Protein AF-A0A1G4AGD2-F1 (afdb_monomer_lite)

pLDDT: mean 79.77, std 14.33, range [40.94, 97.06]

Structure (mmCIF, N/CA/C/O backbone):
data_AF-A0A1G4AGD2-F1
#
_entry.id   AF-A0A1G4AGD2-F1
#
loop_
_atom_site.group_PDB
_atom_site.id
_atom_s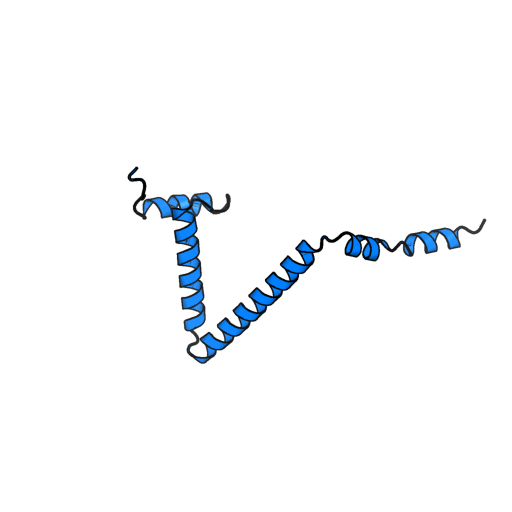ite.type_symbol
_atom_site.label_atom_id
_atom_site.label_alt_id
_atom_site.label_comp_id
_atom_site.label_asym_id
_atom_site.label_entity_id
_atom_site.label_seq_id
_atom_site.pdbx_PDB_ins_code
_atom_site.Cartn_x
_atom_site.Cartn_y
_atom_site.Cartn_z
_atom_site.occupancy
_atom_site.B_iso_or_equiv
_atom_site.auth_seq_id
_atom_site.auth_comp_id
_atom_site.auth_asym_id
_atom_site.auth_atom_id
_atom_site.pdbx_PDB_model_num
ATOM 1 N N . MET A 1 1 ? -9.030 -58.954 -17.353 1.00 47.12 1 MET A N 1
ATOM 2 C CA . MET A 1 1 ? -7.940 -57.959 -17.456 1.00 47.12 1 MET A CA 1
ATOM 3 C C . MET A 1 1 ? -8.337 -56.775 -16.572 1.00 47.12 1 MET A C 1
ATOM 5 O O . MET A 1 1 ? -9.238 -56.037 -16.942 1.00 47.12 1 MET A O 1
ATOM 9 N N . ASN A 1 2 ? -7.812 -56.694 -15.342 1.00 49.56 2 ASN A N 1
ATOM 10 C CA . ASN A 1 2 ? -8.263 -55.733 -14.320 1.00 49.56 2 ASN A CA 1
ATOM 11 C C . ASN A 1 2 ? -7.601 -54.362 -14.536 1.00 49.56 2 ASN A C 1
ATOM 13 O O . ASN A 1 2 ? -6.427 -54.198 -14.224 1.00 49.56 2 ASN A O 1
ATOM 17 N N . LEU A 1 3 ? -8.360 -53.391 -15.057 1.00 59.91 3 LEU A N 1
ATOM 18 C CA . LEU A 1 3 ? -7.917 -52.015 -15.369 1.00 59.91 3 LEU A CA 1
ATOM 19 C C . LEU A 1 3 ? -8.104 -51.017 -14.207 1.00 59.91 3 LEU A C 1
ATOM 21 O O . LEU A 1 3 ? -7.814 -49.835 -14.335 1.00 59.91 3 LEU A O 1
ATOM 25 N N . ILE A 1 4 ? -8.604 -51.485 -13.066 1.00 63.19 4 ILE A N 1
ATOM 26 C CA . ILE A 1 4 ? -8.881 -50.664 -11.881 1.00 63.19 4 ILE A CA 1
ATOM 27 C C . ILE A 1 4 ? -7.602 -50.147 -11.177 1.00 63.19 4 ILE A C 1
ATOM 29 O O . ILE A 1 4 ? -7.599 -48.985 -10.766 1.00 63.19 4 ILE A O 1
ATOM 33 N N . PRO A 1 5 ? -6.494 -50.914 -11.044 1.00 60.88 5 PRO A N 1
ATOM 34 C CA . PRO A 1 5 ? -5.339 -50.436 -10.281 1.00 60.88 5 PRO A CA 1
ATOM 35 C C . PRO A 1 5 ? -4.567 -49.304 -10.978 1.00 60.88 5 PRO A C 1
ATOM 37 O O . PRO A 1 5 ? -3.942 -48.497 -10.297 1.00 60.88 5 PRO A O 1
ATOM 40 N N . SER A 1 6 ? -4.630 -49.182 -12.309 1.00 57.69 6 SER A N 1
ATOM 41 C CA . SER A 1 6 ? -3.922 -48.125 -13.048 1.00 57.69 6 SER A CA 1
ATOM 42 C C . SER A 1 6 ? -4.582 -46.746 -12.928 1.00 57.69 6 SER A C 1
ATOM 44 O O . SER A 1 6 ? -3.880 -45.738 -12.955 1.00 57.69 6 SER A O 1
ATOM 46 N N . LEU A 1 7 ? -5.904 -46.676 -12.733 1.00 56.78 7 LEU A N 1
ATOM 47 C CA . LEU A 1 7 ? -6.625 -45.405 -12.568 1.00 56.78 7 LEU A CA 1
ATOM 48 C C . LEU A 1 7 ? -6.362 -44.751 -11.201 1.00 56.78 7 LEU A C 1
ATOM 50 O O . LEU A 1 7 ? -6.292 -43.527 -11.103 1.00 56.78 7 LEU A O 1
ATOM 54 N N . LEU A 1 8 ? -6.155 -45.557 -10.155 1.00 56.94 8 LEU A N 1
ATOM 55 C CA . LEU A 1 8 ? -5.853 -45.061 -8.807 1.00 56.94 8 LEU A CA 1
ATOM 56 C C . LEU A 1 8 ? -4.430 -44.487 -8.694 1.00 56.94 8 LEU A C 1
ATOM 58 O O . LEU A 1 8 ? -4.212 -43.532 -7.952 1.00 56.94 8 LEU A O 1
ATOM 62 N N . VAL A 1 9 ? -3.474 -45.012 -9.468 1.00 59.75 9 VAL A N 1
ATOM 63 C CA . VAL A 1 9 ? -2.079 -44.532 -9.480 1.00 59.75 9 VAL A CA 1
ATOM 64 C C . VAL A 1 9 ? -1.947 -43.164 -10.165 1.00 59.75 9 VAL A C 1
ATOM 66 O O . VAL A 1 9 ? -1.157 -42.337 -9.720 1.00 59.75 9 VAL A O 1
ATOM 69 N N . VAL A 1 10 ? -2.762 -42.876 -11.186 1.00 57.97 10 VAL A N 1
ATOM 70 C CA . VAL A 1 10 ? -2.782 -41.562 -11.864 1.00 57.97 10 VAL A CA 1
ATOM 71 C C . VAL A 1 10 ? -3.418 -40.474 -10.985 1.00 57.97 10 VAL A C 1
ATOM 73 O O . VAL A 1 10 ? -2.959 -39.334 -10.987 1.00 57.97 10 VAL A O 1
ATOM 76 N N . ALA A 1 11 ? -4.424 -40.815 -10.172 1.00 55.12 11 ALA A N 1
ATOM 77 C CA . ALA A 1 11 ? -5.028 -39.880 -9.214 1.00 55.12 11 ALA A CA 1
ATOM 78 C C . ALA A 1 11 ? -4.100 -39.536 -8.029 1.00 55.12 11 ALA A C 1
ATOM 80 O O . ALA A 1 11 ? -4.248 -38.482 -7.413 1.00 55.12 11 ALA A O 1
ATOM 81 N N . ALA A 1 12 ? -3.122 -40.399 -7.730 1.00 56.09 12 ALA A N 1
ATOM 82 C CA . ALA A 1 12 ? -2.118 -40.194 -6.685 1.00 56.09 12 ALA A CA 1
ATOM 83 C C . ALA A 1 12 ? -0.893 -39.383 -7.155 1.00 56.09 12 ALA A C 1
ATOM 85 O O . ALA A 1 12 ? 0.092 -39.276 -6.421 1.00 56.09 12 ALA A O 1
ATOM 86 N N . GLN A 1 13 ? -0.924 -38.806 -8.363 1.00 57.09 13 GLN A N 1
ATOM 87 C CA . GLN A 1 13 ? 0.171 -37.986 -8.862 1.00 57.09 13 GLN A CA 1
ATOM 88 C C . GLN A 1 13 ? 0.259 -36.692 -8.041 1.00 57.09 13 GLN A C 1
ATOM 90 O O . GLN A 1 13 ? -0.562 -35.782 -8.144 1.00 57.09 13 GLN A O 1
ATOM 95 N N . SER A 1 14 ? 1.293 -36.638 -7.206 1.00 58.44 14 SER A N 1
ATOM 96 C CA . SER A 1 14 ? 1.690 -35.614 -6.234 1.00 58.44 14 SER A CA 1
ATOM 97 C C . SER A 1 14 ? 2.017 -34.236 -6.826 1.00 58.44 14 SER A C 1
ATOM 99 O O . SER A 1 14 ? 2.844 -33.508 -6.278 1.00 58.44 14 SER A O 1
ATOM 101 N N . GLY A 1 15 ? 1.361 -33.835 -7.916 1.00 62.38 15 GLY A N 1
ATOM 102 C CA . GLY A 1 15 ? 1.692 -32.644 -8.695 1.00 62.38 15 GLY A CA 1
ATOM 103 C C . GLY A 1 15 ? 1.738 -31.352 -7.877 1.00 62.38 15 GLY A C 1
ATOM 104 O O . GLY A 1 15 ? 2.495 -30.452 -8.215 1.00 62.38 15 GLY A O 1
ATOM 105 N N . TRP A 1 16 ? 1.000 -31.264 -6.768 1.00 63.41 16 TRP A N 1
ATOM 106 C CA . TRP A 1 16 ? 1.036 -30.117 -5.853 1.00 63.41 16 TRP A CA 1
ATOM 107 C C . TRP A 1 16 ? 2.339 -30.008 -5.039 1.00 63.41 16 TRP A C 1
ATOM 109 O O . TRP A 1 16 ? 2.871 -28.910 -4.879 1.00 63.41 16 TRP A O 1
ATOM 119 N N . ALA A 1 17 ? 2.895 -31.127 -4.568 1.00 75.12 17 ALA A N 1
ATOM 120 C CA . ALA A 1 17 ? 4.114 -31.141 -3.760 1.00 75.12 17 ALA A CA 1
ATOM 121 C C . ALA A 1 17 ? 5.339 -30.746 -4.597 1.00 75.12 17 ALA A C 1
ATOM 123 O O . ALA A 1 17 ? 6.183 -29.965 -4.149 1.00 75.12 17 ALA A O 1
ATOM 124 N N . ASP A 1 18 ? 5.393 -31.214 -5.844 1.00 76.25 18 ASP A N 1
ATOM 125 C CA . ASP A 1 18 ? 6.457 -30.864 -6.785 1.00 76.25 18 ASP A CA 1
ATOM 126 C C . ASP A 1 18 ? 6.361 -29.396 -7.231 1.00 76.25 18 ASP A C 1
ATOM 128 O O . ASP A 1 18 ? 7.380 -28.718 -7.361 1.00 76.25 18 ASP A O 1
ATOM 132 N N . LYS A 1 19 ? 5.140 -28.857 -7.365 1.00 74.19 19 LYS A N 1
ATOM 133 C CA . LYS A 1 19 ? 4.898 -27.433 -7.664 1.00 74.19 19 LYS A CA 1
ATOM 134 C C . LYS A 1 19 ? 5.366 -26.509 -6.540 1.00 74.19 19 LYS A C 1
ATOM 136 O O . LYS A 1 19 ? 5.964 -25.478 -6.830 1.00 74.19 19 LYS A O 1
ATOM 141 N N . ILE A 1 20 ? 5.142 -26.871 -5.274 1.00 76.44 20 ILE A N 1
ATOM 142 C CA . ILE A 1 20 ? 5.574 -26.062 -4.119 1.00 76.44 20 ILE A CA 1
ATOM 143 C C . ILE A 1 20 ? 7.106 -26.050 -3.997 1.00 76.44 20 ILE A C 1
ATOM 145 O O . ILE A 1 20 ? 7.692 -25.020 -3.662 1.00 76.44 20 ILE A O 1
ATOM 149 N N . ARG A 1 21 ? 7.774 -27.163 -4.326 1.00 75.75 21 ARG A N 1
ATOM 150 C CA . ARG A 1 21 ? 9.245 -27.264 -4.319 1.00 75.75 21 ARG A CA 1
ATOM 151 C C . ARG A 1 21 ? 9.921 -26.440 -5.414 1.00 75.75 21 ARG A C 1
ATOM 153 O O . ARG A 1 21 ? 11.054 -26.009 -5.226 1.00 75.75 21 ARG A O 1
ATOM 160 N N . GLN A 1 22 ? 9.237 -26.209 -6.533 1.00 85.31 22 GLN A N 1
ATOM 161 C CA . GLN A 1 22 ? 9.740 -25.384 -7.636 1.00 85.31 22 GLN A CA 1
ATOM 162 C C . GLN A 1 22 ? 9.649 -23.878 -7.355 1.00 85.31 22 GLN A C 1
ATOM 164 O O . GLN A 1 22 ? 10.198 -23.083 -8.118 1.00 85.31 22 GLN A O 1
ATOM 169 N N . VAL A 1 23 ? 8.976 -23.464 -6.276 1.00 82.44 23 VAL A N 1
ATOM 170 C CA . VAL A 1 23 ? 8.844 -22.048 -5.934 1.00 82.44 23 VAL A CA 1
ATOM 171 C C . VAL A 1 23 ? 10.207 -21.503 -5.488 1.00 82.44 23 VAL A C 1
ATOM 173 O O . VAL A 1 23 ? 10.759 -21.967 -4.485 1.00 82.44 23 VAL A O 1
ATOM 176 N N . PRO A 1 24 ? 10.767 -20.498 -6.185 1.00 87.12 24 PRO A N 1
ATOM 177 C CA . PRO A 1 24 ? 12.048 -19.923 -5.805 1.00 87.12 24 PRO A CA 1
ATOM 178 C C . PRO A 1 24 ? 11.947 -19.271 -4.421 1.00 87.12 24 PRO A C 1
ATOM 180 O O . PRO A 1 24 ? 10.935 -18.657 -4.082 1.00 87.12 24 PRO A O 1
ATOM 183 N N . LYS A 1 25 ? 13.025 -19.335 -3.628 1.00 87.75 25 LYS A N 1
ATOM 184 C CA . LYS A 1 25 ? 13.087 -18.726 -2.281 1.00 87.75 25 LYS A CA 1
ATOM 185 C C . LYS A 1 25 ? 12.688 -17.243 -2.280 1.00 87.75 25 LYS A C 1
ATOM 187 O O . LYS A 1 25 ? 12.064 -16.778 -1.332 1.00 87.75 25 LYS A O 1
ATOM 192 N N . GLN A 1 26 ? 12.974 -16.528 -3.370 1.00 89.06 26 GLN A N 1
ATOM 193 C CA . GLN A 1 26 ? 12.578 -15.131 -3.552 1.00 89.06 26 GLN A CA 1
ATOM 194 C C . GLN A 1 26 ? 11.059 -14.921 -3.463 1.00 89.06 26 GLN A C 1
ATOM 196 O O . GLN A 1 26 ? 10.612 -13.931 -2.891 1.00 89.06 26 GLN A O 1
ATOM 201 N N . ALA A 1 27 ? 10.253 -15.847 -3.988 1.00 88.44 27 ALA A N 1
ATOM 202 C CA . ALA A 1 27 ? 8.800 -15.730 -3.923 1.00 88.44 27 ALA A CA 1
ATOM 203 C C . ALA A 1 27 ? 8.298 -15.824 -2.474 1.00 88.44 27 ALA A C 1
ATOM 205 O O . ALA A 1 27 ? 7.439 -15.042 -2.080 1.00 88.44 27 ALA A O 1
ATOM 206 N N . TRP A 1 28 ? 8.890 -16.695 -1.652 1.00 90.94 28 TRP A N 1
ATOM 207 C CA . TRP A 1 28 ? 8.570 -16.789 -0.223 1.00 90.94 28 TRP A CA 1
ATOM 208 C C . TRP A 1 28 ? 8.894 -15.503 0.539 1.00 90.94 28 TRP A C 1
ATOM 210 O O . TRP A 1 28 ? 8.100 -15.065 1.369 1.00 90.94 28 TRP A O 1
ATOM 220 N N . ILE A 1 29 ? 10.022 -14.867 0.216 1.00 93.56 29 ILE A N 1
ATOM 221 C CA . ILE A 1 29 ? 10.404 -13.571 0.792 1.00 93.56 29 ILE A CA 1
ATOM 222 C C . ILE A 1 29 ? 9.399 -12.490 0.384 1.00 93.56 29 ILE A C 1
ATOM 224 O O . ILE A 1 29 ? 8.910 -11.760 1.244 1.00 93.56 29 ILE A O 1
ATOM 228 N N . ASN A 1 30 ? 9.042 -12.414 -0.902 1.00 92.00 30 ASN A N 1
ATOM 229 C CA . ASN A 1 30 ? 8.073 -11.436 -1.399 1.00 92.00 30 ASN A CA 1
ATOM 230 C C . ASN A 1 30 ? 6.690 -11.625 -0.748 1.00 92.00 30 ASN A C 1
ATOM 232 O O . ASN A 1 30 ? 6.055 -10.642 -0.374 1.00 92.00 30 ASN A O 1
ATOM 236 N N . ILE A 1 31 ? 6.245 -12.874 -0.566 1.00 93.44 31 ILE A N 1
ATOM 237 C CA . ILE A 1 31 ? 4.991 -13.197 0.131 1.00 93.44 31 ILE A CA 1
ATOM 238 C C . ILE A 1 31 ? 5.064 -12.745 1.593 1.00 93.44 31 ILE A C 1
ATOM 240 O O . ILE A 1 31 ? 4.159 -12.058 2.064 1.00 93.44 31 ILE A O 1
ATOM 244 N N . GLY A 1 32 ? 6.145 -13.079 2.303 1.00 94.44 32 GLY A N 1
ATOM 245 C CA . GLY A 1 32 ? 6.344 -12.646 3.687 1.00 94.44 32 GLY A CA 1
ATOM 246 C C . GLY A 1 32 ? 6.324 -11.122 3.822 1.00 94.44 32 GLY A C 1
ATOM 247 O O . GLY A 1 32 ? 5.617 -10.584 4.673 1.00 94.44 32 GLY A O 1
ATOM 248 N N . LEU A 1 33 ? 7.028 -10.419 2.932 1.00 95.38 33 LEU A N 1
ATOM 249 C CA . LEU A 1 33 ? 7.053 -8.958 2.896 1.00 95.38 33 LEU A CA 1
ATOM 250 C C . LEU A 1 33 ? 5.658 -8.374 2.643 1.00 95.38 33 LEU A C 1
ATOM 252 O O . LEU A 1 33 ? 5.251 -7.438 3.329 1.00 95.38 33 LEU A O 1
ATOM 256 N N . PHE A 1 34 ? 4.903 -8.948 1.707 1.00 95.75 34 PHE A N 1
ATOM 257 C CA . PHE A 1 34 ? 3.544 -8.512 1.401 1.00 95.75 34 PHE A CA 1
ATOM 258 C C . PHE A 1 34 ? 2.615 -8.635 2.617 1.00 95.75 34 PHE A C 1
ATOM 260 O O . PHE A 1 34 ? 1.884 -7.697 2.938 1.00 95.75 34 PHE A O 1
ATOM 267 N N . VAL A 1 35 ? 2.696 -9.749 3.352 1.00 96.12 35 VAL A N 1
ATOM 268 C CA . VAL A 1 35 ? 1.926 -9.943 4.591 1.00 96.12 35 VAL A CA 1
ATOM 269 C C . VAL A 1 35 ? 2.314 -8.907 5.647 1.00 96.12 35 VAL A C 1
ATOM 271 O O . VAL A 1 35 ? 1.434 -8.305 6.262 1.00 96.12 35 VAL A O 1
ATOM 274 N N . VAL A 1 36 ? 3.612 -8.650 5.838 1.00 97.06 36 VAL A N 1
ATOM 275 C CA . VAL A 1 36 ? 4.095 -7.644 6.798 1.00 97.06 36 VAL A CA 1
ATOM 276 C C . VAL A 1 36 ? 3.549 -6.255 6.467 1.00 97.06 36 VAL A C 1
ATOM 278 O O . VAL A 1 36 ? 3.038 -5.575 7.359 1.00 97.06 36 VAL A O 1
ATOM 281 N N . VAL A 1 37 ? 3.588 -5.854 5.194 1.00 96.25 37 VAL A N 1
ATOM 282 C CA . VAL A 1 37 ? 3.037 -4.568 4.743 1.00 96.25 37 VAL A CA 1
ATOM 283 C C . VAL A 1 37 ? 1.546 -4.473 5.070 1.00 96.25 37 VAL A C 1
ATOM 285 O O . VAL A 1 37 ? 1.132 -3.493 5.686 1.00 96.25 37 VAL A O 1
ATOM 288 N N . ILE A 1 38 ? 0.750 -5.503 4.759 1.00 96.06 38 ILE A N 1
ATOM 289 C CA . ILE A 1 38 ? -0.690 -5.523 5.075 1.00 96.06 38 ILE A CA 1
ATOM 290 C C . ILE A 1 38 ? -0.930 -5.355 6.577 1.00 96.06 38 ILE A C 1
ATOM 292 O O . ILE A 1 38 ? -1.767 -4.548 6.989 1.00 96.06 38 ILE A O 1
ATOM 296 N N . VAL A 1 39 ? -0.202 -6.102 7.409 1.00 97.00 39 VAL A N 1
ATOM 297 C CA . VAL A 1 39 ? -0.357 -6.043 8.868 1.00 97.00 39 VAL A CA 1
ATOM 298 C C . VAL A 1 39 ? -0.054 -4.638 9.390 1.00 97.00 39 VAL A C 1
ATOM 300 O O . VAL A 1 39 ? -0.821 -4.109 10.200 1.00 97.00 39 VAL A O 1
ATOM 303 N N . ILE A 1 40 ? 1.021 -4.010 8.904 1.00 96.31 40 ILE A N 1
ATOM 304 C CA . ILE A 1 40 ? 1.379 -2.635 9.267 1.00 96.31 40 ILE A C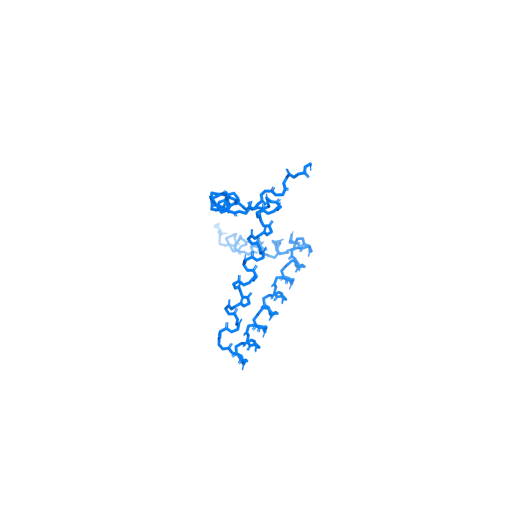A 1
ATOM 305 C C . ILE A 1 40 ? 0.279 -1.668 8.823 1.00 96.31 40 ILE A C 1
ATOM 307 O O . ILE A 1 40 ? -0.200 -0.887 9.644 1.00 96.31 40 ILE A O 1
ATOM 311 N N . THR A 1 41 ? -0.186 -1.755 7.574 1.00 92.81 41 THR A N 1
ATOM 312 C CA . THR A 1 41 ? -1.260 -0.900 7.051 1.00 92.81 41 THR A CA 1
ATOM 313 C C . THR A 1 41 ? -2.527 -1.001 7.898 1.00 92.81 41 THR A C 1
ATOM 315 O O . THR A 1 41 ? -3.070 0.025 8.309 1.00 92.81 41 THR A O 1
ATOM 318 N N . LEU A 1 42 ? -2.981 -2.213 8.231 1.00 94.69 42 LEU A N 1
ATOM 319 C CA . LEU A 1 42 ? -4.176 -2.416 9.056 1.00 94.69 42 LEU A CA 1
ATOM 320 C C . LEU A 1 42 ? -3.993 -1.886 10.483 1.00 94.69 42 LEU A C 1
ATOM 322 O O . LEU A 1 42 ? -4.925 -1.314 11.056 1.00 94.69 42 LEU A O 1
ATOM 326 N N . ARG A 1 43 ? -2.801 -2.054 11.067 1.00 95.12 43 ARG A N 1
ATOM 327 C CA . ARG A 1 43 ? -2.490 -1.536 12.404 1.00 95.12 43 ARG A CA 1
ATOM 328 C C . ARG A 1 43 ? -2.508 -0.011 12.420 1.00 95.12 43 ARG A C 1
ATOM 330 O O . ARG A 1 43 ? -3.151 0.567 13.295 1.00 95.12 43 ARG A O 1
ATOM 337 N N . THR A 1 44 ? -1.865 0.619 11.442 1.00 91.94 44 THR A N 1
ATOM 338 C CA . THR A 1 44 ? -1.845 2.075 11.267 1.00 91.94 44 THR A CA 1
ATOM 339 C C . THR A 1 44 ? -3.257 2.604 11.041 1.00 91.94 44 THR A C 1
ATOM 341 O O . THR A 1 44 ? -3.688 3.504 11.752 1.00 91.94 44 THR A O 1
ATOM 344 N N . TRP A 1 45 ? -4.041 1.975 10.163 1.00 92.62 45 TRP A N 1
ATOM 345 C CA . TRP A 1 45 ? -5.436 2.349 9.926 1.00 92.62 45 TRP A CA 1
ATOM 346 C C . TRP A 1 45 ? -6.277 2.337 11.208 1.00 92.62 45 TRP A C 1
ATOM 348 O O . TRP A 1 45 ? -6.985 3.298 11.510 1.00 92.62 45 TRP A O 1
ATOM 358 N N . ARG A 1 46 ? -6.183 1.255 11.993 1.00 93.00 46 ARG A N 1
ATOM 359 C CA . ARG A 1 46 ? -6.886 1.143 13.278 1.00 93.00 46 ARG A CA 1
ATOM 360 C C . ARG A 1 46 ? -6.408 2.192 14.279 1.00 93.00 46 ARG A C 1
ATOM 362 O O . ARG A 1 46 ? -7.233 2.721 15.014 1.00 93.00 46 ARG A O 1
ATOM 369 N N . ALA A 1 47 ? -5.111 2.490 14.317 1.00 91.75 47 ALA A N 1
ATOM 370 C CA . ALA A 1 47 ? -4.561 3.521 15.191 1.00 91.75 47 ALA A CA 1
ATOM 371 C C . ALA A 1 47 ? -5.073 4.920 14.815 1.00 91.75 47 ALA A C 1
ATOM 373 O O . ALA A 1 47 ? -5.523 5.648 15.694 1.00 91.75 47 ALA A O 1
ATOM 374 N N . LEU A 1 48 ? -5.095 5.263 13.523 1.00 89.94 48 LEU A N 1
ATOM 375 C CA . LEU A 1 48 ? -5.603 6.552 13.049 1.00 89.94 48 LEU A CA 1
ATOM 376 C C . LEU A 1 48 ? -7.100 6.706 13.340 1.00 89.94 48 LEU A C 1
ATOM 378 O O . LEU A 1 48 ? -7.509 7.753 13.836 1.00 89.94 48 LEU A O 1
ATOM 382 N N . LYS A 1 49 ? -7.901 5.648 13.136 1.00 91.44 49 LYS A N 1
ATOM 383 C CA . LYS A 1 49 ? -9.338 5.665 13.461 1.00 91.44 49 LYS A CA 1
ATOM 384 C C . LYS A 1 49 ? -9.639 5.923 14.937 1.00 91.44 49 LYS A C 1
ATOM 386 O O . LYS A 1 49 ? -10.673 6.505 15.231 1.00 91.44 49 LYS A O 1
ATOM 391 N N . LYS A 1 50 ? -8.763 5.505 15.858 1.00 91.25 50 LYS A N 1
ATOM 392 C CA . LYS A 1 50 ? -8.938 5.784 17.295 1.00 91.25 50 LYS A CA 1
ATOM 393 C C . LYS A 1 50 ? -8.788 7.266 17.633 1.00 91.25 50 LYS A C 1
ATOM 395 O O . LYS A 1 50 ? -9.326 7.699 18.642 1.00 91.25 50 LYS A O 1
ATOM 400 N N . ILE A 1 51 ? -8.028 8.006 16.827 1.00 88.75 51 ILE A N 1
ATOM 401 C CA . ILE A 1 51 ? -7.766 9.432 17.039 1.00 88.75 51 ILE A CA 1
ATOM 402 C C . ILE A 1 51 ? -8.856 10.261 16.354 1.00 88.75 51 ILE A C 1
ATOM 404 O O . ILE A 1 51 ? -9.3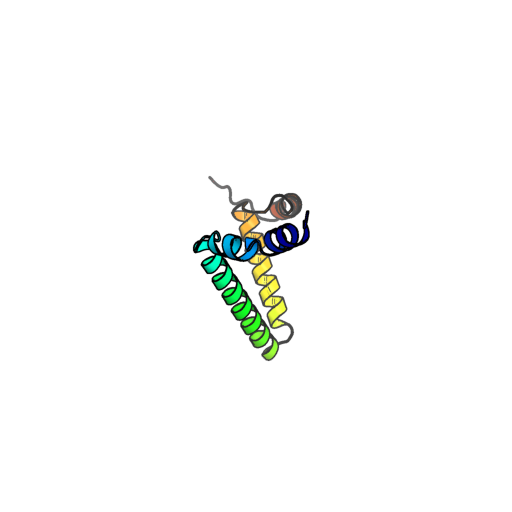91 11.189 16.950 1.00 88.75 51 ILE A O 1
ATOM 408 N N . ASN A 1 52 ? -9.183 9.929 15.103 1.00 89.31 52 ASN A N 1
ATOM 409 C CA . ASN A 1 52 ? -10.239 10.579 14.337 1.00 89.31 52 ASN A CA 1
ATOM 410 C C . ASN A 1 52 ? -10.696 9.655 13.199 1.00 89.31 52 ASN A C 1
ATOM 412 O O . ASN A 1 52 ? -9.872 9.089 12.477 1.00 89.31 52 ASN A O 1
ATOM 416 N N . GLU A 1 53 ? -12.005 9.548 12.982 1.00 88.75 53 GLU A N 1
ATOM 417 C CA . GLU A 1 53 ? -12.570 8.779 11.871 1.00 88.75 53 GLU A CA 1
ATOM 418 C C . GLU A 1 53 ? -12.098 9.288 10.501 1.00 88.75 53 GLU A C 1
ATOM 420 O O . GLU A 1 53 ? -11.960 8.485 9.577 1.00 88.75 53 GLU A O 1
ATOM 425 N N . LEU A 1 54 ? -11.782 10.586 10.387 1.00 92.50 54 LEU A N 1
ATOM 426 C CA . LEU A 1 54 ? -11.289 11.218 9.157 1.00 92.50 54 LEU A CA 1
ATOM 427 C C . LEU A 1 54 ? -9.783 11.038 8.917 1.00 92.50 54 LEU A C 1
ATOM 429 O O . LEU A 1 54 ? -9.341 11.049 7.768 1.00 92.50 54 LEU A O 1
ATOM 433 N N . ALA A 1 55 ? -8.985 10.835 9.971 1.00 90.44 55 ALA A N 1
ATOM 434 C CA . ALA A 1 55 ? -7.530 10.714 9.864 1.00 90.44 55 ALA A CA 1
ATOM 435 C C . ALA A 1 55 ? -7.040 9.662 8.845 1.00 90.44 55 ALA A C 1
ATOM 437 O O . ALA A 1 55 ? -6.153 9.995 8.056 1.00 90.44 55 ALA A O 1
ATOM 438 N N . PRO A 1 56 ? -7.573 8.419 8.792 1.00 90.56 56 PRO A N 1
ATOM 439 C CA . PRO A 1 56 ? -7.099 7.436 7.815 1.00 90.56 56 PRO A CA 1
ATOM 440 C C . PRO A 1 56 ? -7.384 7.862 6.372 1.00 90.56 56 PRO A C 1
ATOM 442 O O . PRO A 1 56 ? -6.562 7.609 5.498 1.00 90.56 56 PRO A O 1
ATOM 445 N N . TYR A 1 57 ? -8.501 8.548 6.113 1.00 91.75 57 TYR A N 1
ATOM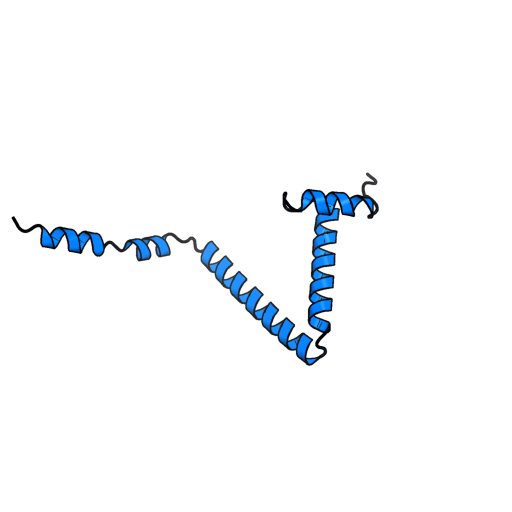 446 C CA . TYR A 1 57 ? -8.833 9.023 4.770 1.00 91.75 57 TYR A CA 1
ATOM 447 C C . TYR A 1 57 ? -7.873 10.117 4.312 1.00 91.75 57 TYR A C 1
ATOM 449 O O . TYR A 1 57 ? -7.401 10.074 3.180 1.00 91.75 57 TYR A O 1
ATOM 457 N N . ILE A 1 58 ? -7.525 11.048 5.206 1.00 91.44 58 ILE A N 1
ATOM 458 C CA . ILE A 1 58 ? -6.534 12.095 4.922 1.00 91.44 58 ILE A CA 1
ATOM 459 C C . ILE A 1 58 ? -5.167 11.467 4.631 1.00 91.44 58 ILE A C 1
ATOM 461 O O . ILE A 1 58 ? -4.506 11.866 3.677 1.00 91.44 58 ILE A O 1
ATOM 465 N N . ALA A 1 59 ? -4.763 10.457 5.405 1.00 90.69 59 ALA A N 1
ATOM 466 C CA . ALA A 1 59 ? -3.503 9.749 5.187 1.00 90.69 59 ALA A CA 1
ATOM 467 C C . ALA A 1 59 ? -3.465 9.001 3.842 1.00 90.69 59 ALA A C 1
ATOM 469 O O . ALA A 1 59 ? -2.450 9.020 3.152 1.00 90.69 59 ALA A O 1
ATOM 470 N N . VAL A 1 60 ? -4.565 8.360 3.436 1.00 93.00 60 VAL A N 1
ATOM 471 C CA . VAL A 1 60 ? -4.654 7.716 2.115 1.00 93.00 60 VAL A CA 1
ATOM 472 C C . VAL A 1 60 ? -4.637 8.753 1.000 1.00 93.00 60 VAL A C 1
ATOM 474 O O . VAL A 1 60 ? -3.915 8.577 0.023 1.00 93.00 60 VAL A O 1
ATOM 477 N N . ALA A 1 61 ? -5.406 9.834 1.141 1.00 92.81 61 ALA A N 1
ATOM 478 C CA . ALA A 1 61 ? -5.477 10.893 0.143 1.00 92.81 61 ALA A CA 1
ATOM 479 C C . ALA A 1 61 ? -4.109 11.555 -0.068 1.00 92.81 61 ALA A C 1
ATOM 481 O O . ALA A 1 61 ? -3.690 11.742 -1.209 1.00 92.81 61 ALA A O 1
ATOM 482 N N . SER A 1 62 ? -3.376 11.843 1.012 1.00 92.69 62 SER A N 1
ATOM 483 C CA . SER A 1 62 ? -2.026 12.400 0.919 1.00 92.69 62 SER A CA 1
ATOM 484 C C . SER A 1 62 ? -1.042 11.414 0.292 1.00 92.69 62 SER A C 1
ATOM 486 O O . SER A 1 62 ? -0.253 11.802 -0.567 1.00 92.69 62 SER A O 1
ATOM 488 N N . MET A 1 63 ? -1.120 10.127 0.639 1.00 92.44 63 MET A N 1
ATOM 489 C CA . MET A 1 63 ? -0.260 9.098 0.054 1.00 92.44 63 MET A CA 1
ATOM 490 C C . MET A 1 63 ? -0.522 8.918 -1.448 1.00 92.44 63 MET A C 1
ATOM 492 O O . MET A 1 63 ? 0.426 8.854 -2.229 1.00 92.44 63 MET A O 1
ATOM 496 N N . LEU A 1 64 ? -1.791 8.908 -1.868 1.00 91.19 64 LEU A N 1
ATOM 497 C CA . LEU A 1 64 ? -2.170 8.882 -3.282 1.00 91.19 64 LEU A CA 1
ATOM 498 C C . LEU A 1 64 ? -1.686 10.132 -4.019 1.00 91.19 64 LEU A C 1
ATOM 500 O O . LEU A 1 64 ? -1.145 10.001 -5.111 1.00 91.19 64 LEU A O 1
ATOM 504 N N . ALA A 1 65 ? -1.815 11.318 -3.419 1.00 89.75 65 ALA A N 1
ATOM 505 C CA . ALA 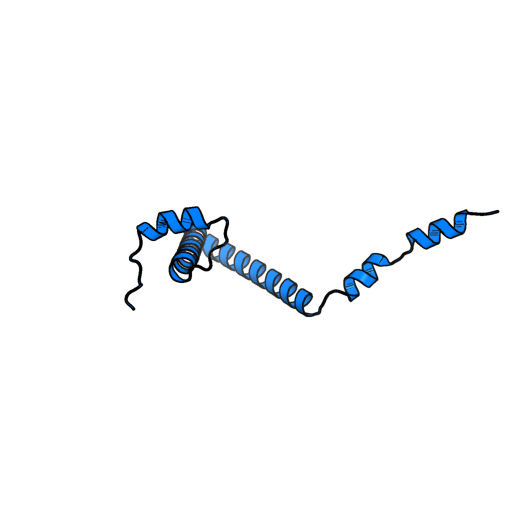A 1 65 ? -1.312 12.556 -4.010 1.00 89.75 65 ALA A CA 1
ATOM 506 C C . ALA A 1 65 ? 0.211 12.508 -4.218 1.00 89.75 65 ALA A C 1
ATOM 508 O O . ALA A 1 65 ? 0.692 12.880 -5.284 1.00 89.75 65 ALA A O 1
ATOM 509 N N . ILE A 1 66 ? 0.970 11.990 -3.247 1.00 90.88 66 ILE A N 1
ATOM 510 C CA . ILE A 1 66 ? 2.426 11.827 -3.367 1.00 90.88 66 ILE A CA 1
ATOM 511 C C . ILE A 1 66 ? 2.779 10.837 -4.482 1.00 90.88 66 ILE A C 1
ATOM 513 O O . ILE A 1 66 ? 3.638 11.140 -5.306 1.00 90.88 66 ILE A O 1
ATOM 517 N N . ILE A 1 67 ? 2.120 9.676 -4.537 1.00 89.12 67 ILE A N 1
ATOM 518 C CA . ILE A 1 67 ? 2.346 8.673 -5.593 1.00 89.12 67 ILE A CA 1
ATOM 519 C C . ILE A 1 67 ? 2.022 9.262 -6.968 1.00 89.12 67 ILE A C 1
ATOM 521 O O . ILE A 1 67 ? 2.764 9.062 -7.925 1.00 89.12 67 ILE A O 1
ATOM 525 N N . PHE A 1 68 ? 0.934 10.018 -7.057 1.00 84.50 68 PHE A N 1
ATOM 526 C CA . PHE A 1 68 ? 0.505 10.652 -8.291 1.00 84.50 68 PHE A CA 1
ATOM 527 C C . PHE A 1 68 ? 1.499 11.719 -8.765 1.00 84.50 68 PHE A C 1
ATOM 529 O O . PHE A 1 68 ? 1.903 11.718 -9.925 1.00 84.50 68 PHE A O 1
ATOM 536 N N . LEU A 1 69 ? 1.968 12.580 -7.857 1.00 85.88 69 LEU A N 1
ATOM 537 C CA . LEU A 1 69 ? 3.034 13.538 -8.152 1.00 85.88 69 LEU A CA 1
ATOM 538 C C . LEU A 1 69 ? 4.319 12.819 -8.571 1.00 85.88 69 LEU A C 1
ATOM 540 O O . LEU A 1 69 ? 4.944 13.208 -9.553 1.00 85.88 69 LEU A O 1
ATOM 544 N N . TYR A 1 70 ? 4.685 11.739 -7.879 1.00 87.06 70 TYR A N 1
ATOM 545 C CA . TYR A 1 70 ? 5.834 10.917 -8.242 1.00 87.06 70 TYR A CA 1
ATOM 546 C C . TYR A 1 70 ? 5.708 10.363 -9.666 1.00 87.06 70 TYR A C 1
ATOM 548 O O . TYR A 1 70 ? 6.666 10.438 -10.431 1.00 87.06 70 TYR A O 1
ATOM 556 N N . TRP A 1 71 ? 4.533 9.873 -10.066 1.00 85.62 71 TRP A N 1
ATOM 557 C CA . TRP A 1 71 ? 4.288 9.434 -11.441 1.00 85.62 71 TRP A CA 1
ATOM 558 C C . TRP A 1 71 ? 4.432 10.558 -12.463 1.00 85.62 71 TRP A C 1
ATOM 560 O O . TRP A 1 71 ? 5.045 10.332 -13.503 1.00 85.62 71 TRP A O 1
ATOM 570 N N . ILE A 1 72 ? 3.935 11.761 -12.166 1.00 80.31 72 ILE A N 1
ATOM 571 C CA . ILE A 1 72 ? 4.066 12.918 -13.063 1.00 80.31 72 ILE A CA 1
ATOM 572 C C . ILE A 1 72 ? 5.535 13.312 -13.241 1.00 80.31 72 ILE A C 1
ATOM 574 O O . ILE A 1 72 ? 5.985 13.505 -14.371 1.00 80.31 72 ILE A O 1
ATOM 578 N N . PHE A 1 73 ? 6.300 13.391 -12.150 1.00 78.31 73 PHE A N 1
ATOM 579 C CA . PHE A 1 73 ? 7.704 13.803 -12.201 1.00 78.31 73 PHE A CA 1
ATOM 580 C C . PHE A 1 73 ? 8.626 12.728 -12.792 1.00 78.31 73 PHE A C 1
ATOM 582 O O . PHE A 1 73 ? 9.498 13.049 -13.599 1.00 78.31 73 PHE A O 1
ATOM 589 N N . ASN A 1 74 ? 8.438 11.456 -12.427 1.00 80.81 74 ASN A N 1
ATOM 590 C CA . ASN A 1 74 ? 9.311 10.362 -12.860 1.00 80.81 74 ASN A CA 1
ATOM 591 C C . ASN A 1 74 ? 8.825 9.643 -14.127 1.00 80.81 74 ASN A C 1
ATOM 593 O O . ASN A 1 74 ? 9.554 8.791 -14.634 1.00 80.81 74 ASN A O 1
ATOM 597 N N . ARG A 1 75 ? 7.619 9.944 -14.634 1.00 79.19 75 ARG A N 1
ATOM 598 C CA . ARG A 1 75 ? 6.980 9.245 -1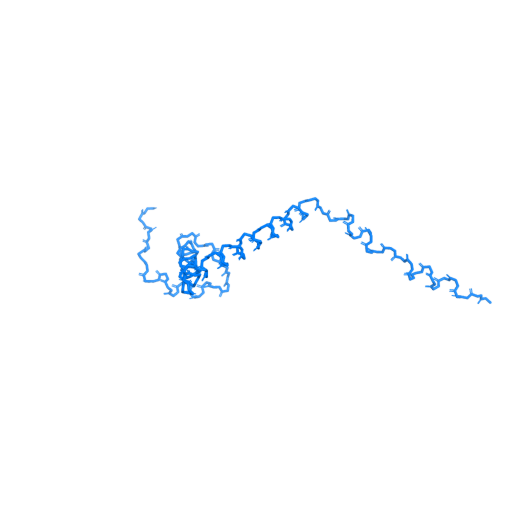5.769 1.00 79.19 75 ARG A CA 1
ATOM 599 C C . ARG A 1 75 ? 7.011 7.713 -15.625 1.00 79.19 75 ARG A C 1
ATOM 601 O O . ARG A 1 75 ? 7.156 6.980 -16.597 1.00 79.19 75 ARG A O 1
ATOM 608 N N . THR A 1 76 ? 6.880 7.225 -14.390 1.00 82.62 76 THR A N 1
ATOM 609 C CA . THR A 1 76 ? 6.870 5.794 -14.006 1.00 82.62 76 THR A CA 1
ATOM 610 C C . THR A 1 76 ? 5.459 5.213 -13.918 1.00 82.62 76 THR A C 1
ATOM 612 O O . THR A 1 76 ? 5.221 4.158 -13.330 1.00 82.62 76 THR A O 1
ATOM 615 N N . GLU A 1 77 ? 4.506 5.927 -14.491 1.00 79.94 77 GLU A N 1
ATOM 616 C CA . GLU A 1 77 ? 3.101 5.580 -14.531 1.00 79.94 77 GLU A CA 1
ATOM 617 C C . GLU A 1 77 ? 2.813 4.302 -15.336 1.00 79.94 77 GLU A C 1
ATOM 619 O O . GLU A 1 77 ? 3.472 4.004 -16.338 1.00 79.94 77 GLU A O 1
ATOM 624 N N . PRO A 1 78 ? 1.798 3.525 -14.936 1.00 79.31 78 PRO A N 1
ATOM 625 C CA . PRO A 1 78 ? 1.370 2.383 -15.720 1.00 79.31 78 PRO A CA 1
ATOM 626 C C . PRO A 1 78 ? 0.591 2.842 -16.962 1.00 79.31 78 PRO A C 1
ATOM 628 O O . PRO A 1 78 ? -0.206 3.774 -16.900 1.00 79.31 78 PRO A O 1
ATOM 631 N N . LYS A 1 79 ? 0.755 2.122 -18.082 1.00 79.12 79 LYS A N 1
ATOM 632 C CA . LYS A 1 79 ? 0.220 2.486 -19.416 1.00 79.12 79 LYS A CA 1
ATOM 633 C C . LYS A 1 79 ? -1.280 2.817 -19.468 1.00 79.12 79 LYS A C 1
ATOM 635 O O . LYS A 1 79 ? -1.728 3.486 -20.389 1.00 79.12 79 LYS A O 1
ATOM 640 N N . PHE A 1 80 ? -2.068 2.313 -18.520 1.00 79.81 80 PHE A N 1
ATOM 641 C CA . PHE A 1 80 ? -3.509 2.563 -18.449 1.00 79.81 80 PHE A CA 1
ATOM 642 C C . PHE A 1 80 ? -3.872 3.877 -17.736 1.00 79.81 80 PHE A C 1
ATOM 644 O O . PHE A 1 80 ? -4.967 4.388 -17.947 1.00 79.81 80 PHE A O 1
ATOM 651 N N . LEU A 1 81 ? -2.977 4.431 -16.909 1.00 78.81 81 LEU A N 1
ATOM 652 C CA . LEU A 1 81 ? -3.160 5.730 -16.243 1.00 78.81 81 LEU A CA 1
ATOM 653 C C . LEU A 1 81 ? -2.537 6.888 -17.021 1.00 78.81 81 LEU A C 1
ATOM 655 O O . LEU A 1 81 ? -2.897 8.031 -16.754 1.00 78.81 81 LEU A O 1
ATOM 659 N N . SER A 1 82 ? -1.719 6.586 -18.032 1.00 78.94 82 SER A N 1
ATOM 660 C CA . SER A 1 82 ? -1.129 7.552 -18.964 1.00 78.94 82 SER A CA 1
ATOM 661 C C . SER A 1 82 ? -2.068 8.665 -19.430 1.00 78.94 82 SER A C 1
ATOM 663 O O . SER A 1 82 ? -1.719 9.824 -19.238 1.00 78.94 82 SER A O 1
ATOM 665 N N . PRO A 1 83 ? -3.292 8.402 -19.932 1.00 78.88 83 PRO A N 1
ATOM 666 C CA . PRO A 1 83 ? -4.155 9.496 -20.386 1.00 78.88 83 PRO A CA 1
ATOM 667 C C . PRO A 1 83 ? -4.605 10.429 -19.249 1.00 78.88 83 PRO A C 1
ATOM 669 O O . PRO A 1 83 ? -4.812 11.620 -19.471 1.00 78.88 83 PRO A O 1
ATOM 672 N N . PHE A 1 84 ? -4.754 9.909 -18.028 1.00 78.88 84 PHE A N 1
ATOM 673 C CA . PHE A 1 84 ? -5.188 10.696 -16.875 1.00 78.88 84 PHE A CA 1
ATOM 674 C C . PHE A 1 84 ? -4.044 11.548 -16.316 1.00 78.88 84 PHE A C 1
ATOM 676 O O . PHE A 1 84 ? -4.224 12.726 -16.005 1.00 78.88 84 PHE A O 1
ATOM 683 N N . VAL A 1 85 ? -2.854 10.961 -16.226 1.00 76.69 85 VAL A N 1
ATOM 684 C CA . VAL A 1 85 ? -1.642 11.648 -15.780 1.00 76.69 85 VAL A CA 1
ATOM 685 C C . VAL A 1 85 ? -1.207 12.689 -16.810 1.00 76.69 85 VAL A C 1
ATOM 687 O O . VAL A 1 85 ? -0.862 13.793 -16.409 1.00 76.69 85 VAL A O 1
ATOM 690 N N . ASP A 1 86 ? -1.293 12.409 -18.115 1.00 77.69 86 ASP A N 1
ATOM 691 C CA . ASP A 1 86 ? -0.983 13.379 -19.174 1.00 77.69 86 ASP A CA 1
ATOM 692 C C . ASP A 1 86 ? -1.922 14.590 -19.134 1.00 77.69 86 ASP A C 1
ATOM 694 O O . ASP A 1 86 ? -1.452 15.728 -19.201 1.00 77.69 86 ASP A O 1
ATOM 698 N N . PHE A 1 87 ? -3.225 14.368 -18.935 1.00 77.50 87 PHE A N 1
ATOM 699 C CA . PHE A 1 87 ? -4.201 15.449 -18.764 1.00 77.50 87 PHE A CA 1
ATOM 700 C C . PHE A 1 87 ? -3.867 16.347 -17.561 1.00 77.50 87 PHE A C 1
ATOM 702 O O . PHE A 1 87 ? -3.920 17.572 -17.658 1.00 77.50 87 PHE A O 1
ATOM 709 N N . LEU A 1 88 ? -3.474 15.746 -16.436 1.00 74.00 88 LEU A N 1
ATOM 710 C CA . LEU A 1 88 ? -3.130 16.469 -15.208 1.00 74.00 88 LEU A CA 1
ATOM 711 C C . LEU A 1 88 ? -1.714 17.063 -15.226 1.00 74.00 88 LEU A C 1
ATOM 713 O O . LEU A 1 88 ? -1.467 18.064 -14.554 1.00 74.00 88 LEU A O 1
ATOM 717 N N . SER A 1 89 ? -0.799 16.507 -16.024 1.00 70.81 89 SER A N 1
ATOM 718 C CA . SER A 1 89 ? 0.560 17.029 -16.197 1.00 70.81 89 SER A CA 1
ATOM 719 C C . SER A 1 89 ? 0.563 18.441 -16.778 1.00 70.81 89 SER A C 1
ATOM 721 O O . SER A 1 89 ? 1.418 19.241 -16.416 1.00 70.81 89 SER A O 1
ATOM 723 N N . GLY A 1 90 ? -0.440 18.791 -17.593 1.00 71.19 90 GLY A N 1
ATOM 724 C CA . GLY A 1 90 ? -0.603 20.143 -18.131 1.00 71.19 90 GLY A CA 1
ATOM 725 C C . GLY A 1 90 ? -0.858 21.218 -17.066 1.00 71.19 90 GLY A C 1
ATOM 726 O O . GLY A 1 90 ? -0.669 22.399 -17.345 1.00 71.19 90 GLY A O 1
ATOM 727 N N . PHE A 1 91 ? -1.260 20.829 -15.850 1.00 72.44 91 PHE A N 1
ATOM 728 C CA . PHE A 1 91 ? -1.499 21.748 -14.735 1.00 72.44 91 PHE A CA 1
ATOM 729 C C . PHE A 1 91 ? -0.245 22.000 -13.881 1.00 72.44 91 PHE A C 1
ATOM 731 O O . PHE A 1 91 ? -0.175 22.990 -13.153 1.00 72.44 91 PHE A O 1
ATOM 738 N N . LEU A 1 92 ? 0.748 21.110 -13.947 1.00 68.69 92 LEU A N 1
ATOM 739 C CA . LEU A 1 92 ? 1.969 21.206 -13.153 1.00 68.69 92 LEU A CA 1
ATOM 740 C C . LEU A 1 92 ? 3.104 21.800 -13.999 1.00 68.69 92 LEU A C 1
ATOM 742 O O . LEU A 1 92 ? 3.232 21.482 -15.181 1.00 68.69 92 LEU A O 1
ATOM 746 N N . PRO A 1 93 ? 3.955 22.668 -13.424 1.00 62.84 93 PRO A N 1
ATOM 747 C CA . PRO A 1 93 ? 5.090 23.216 -14.147 1.00 62.84 93 PRO A CA 1
ATOM 748 C C . PRO A 1 93 ? 6.031 22.081 -14.554 1.00 62.84 93 PRO A C 1
ATOM 750 O O . PRO A 1 93 ? 6.582 21.369 -13.713 1.00 62.84 93 PRO A O 1
ATOM 753 N N . ASN A 1 94 ? 6.222 21.926 -15.864 1.00 59.09 94 ASN A N 1
ATOM 754 C CA . ASN A 1 94 ? 7.202 21.010 -16.425 1.00 59.09 94 ASN A CA 1
ATOM 755 C C . ASN A 1 94 ? 8.595 21.453 -15.969 1.00 59.09 94 ASN A C 1
ATOM 757 O O . ASN A 1 94 ? 9.171 22.390 -16.525 1.00 59.09 94 ASN A O 1
ATOM 761 N N . VAL A 1 95 ? 9.158 20.772 -14.971 1.00 55.59 95 VAL A N 1
ATOM 762 C CA . VAL A 1 95 ? 10.565 20.936 -14.591 1.00 55.59 95 VAL A CA 1
ATOM 763 C C . VAL A 1 95 ? 11.418 20.235 -15.651 1.00 55.59 95 VAL A C 1
ATOM 765 O O . VAL A 1 95 ? 11.976 19.163 -15.444 1.00 55.59 95 VAL A O 1
ATOM 768 N N . ARG A 1 96 ? 11.472 20.829 -16.842 1.00 56.12 96 ARG A N 1
ATOM 769 C CA . ARG A 1 96 ? 12.490 20.556 -17.855 1.00 56.12 96 ARG A CA 1
ATOM 770 C C . ARG A 1 96 ? 13.141 21.875 -18.236 1.00 56.12 96 ARG A C 1
ATOM 772 O O . ARG A 1 96 ? 12.972 22.390 -19.335 1.00 56.12 96 ARG A O 1
ATOM 779 N N . SER A 1 97 ? 13.888 22.425 -17.286 1.00 50.78 97 SER A N 1
ATOM 780 C CA . SER A 1 97 ? 14.952 23.374 -17.580 1.00 50.78 97 SER A CA 1
ATOM 781 C C . SER A 1 97 ? 16.287 22.631 -17.490 1.00 50.78 97 SER A C 1
ATOM 783 O O . SER A 1 97 ? 16.841 22.504 -16.399 1.00 50.78 97 SER A O 1
ATOM 785 N N . ARG A 1 98 ? 16.775 22.227 -18.671 1.00 40.94 98 ARG A N 1
ATOM 786 C CA . ARG A 1 98 ? 18.044 21.550 -19.005 1.00 40.94 98 ARG A CA 1
ATOM 787 C C . ARG A 1 98 ? 18.041 20.027 -18.971 1.00 40.94 98 ARG A C 1
ATOM 789 O O . ARG A 1 98 ? 17.767 19.439 -17.908 1.00 40.94 98 ARG A O 1
#

Sequence (98 aa):
MNLIPSLLVVAAQSGWADKIRQVPKQAWINIGLFVVVIVITLRTWRALKKINELAPYIAVASMLAIIFLYWIFNRTEPKFLSPFVDFLSGFLPNVRSR

Radius of gyration: 24.98 Å; chains: 1; bounding box: 31×81×38 Å

Foldseek 3Di:
DDPVVVVVVVVPPPVVVVVVVPDDPVVVVVVVVVVVVVVVLVVVLVVQVVVPVCRNVVVVVVVVVVVLVVCLLVVPDDPVCVVVSVVCNVVDPPPPPD

Secondary structure (DSSP, 8-state):
---HHHHHHHHT--HHHHHHHTS-HHHHHHHHHHHHHHHHHHHHHHHHHHH-TTHHHHHHHHHHHHHHHHHHHH----TTTHHHHHHHHTTS------